Protein AF-A0A1V5IJN5-F1 (afdb_monomer_lite)

Sequence (123 aa):
MPDIRLENLIPNEQRTPEERRENARKAGIASGEARREKKRISQIYADFLTSKHKITIDDIDKELEGVALLTEVMKKVLSRGDSASVSLLKELREATEGSKLQLTGDEGGLVKFEIVDADTPRD

Radius of gyration: 24.67 Å; chains: 1; bounding box: 51×32×80 Å

Structure (mmCIF, N/CA/C/O backbone):
data_AF-A0A1V5IJN5-F1
#
_entry.id   AF-A0A1V5IJN5-F1
#
loop_
_atom_site.group_PDB
_atom_site.id
_atom_site.type_symbol
_atom_site.label_atom_id
_atom_site.label_alt_id
_atom_site.label_comp_id
_atom_site.label_asym_id
_atom_site.label_entity_id
_atom_site.label_seq_id
_atom_site.pdbx_PDB_ins_code
_atom_site.Cartn_x
_atom_site.Cartn_y
_atom_site.Cartn_z
_atom_site.occupancy
_atom_site.B_iso_or_equiv
_atom_site.auth_seq_id
_atom_site.auth_comp_id
_atom_site.auth_asym_id
_atom_site.auth_atom_id
_atom_site.pdbx_PDB_model_num
ATOM 1 N N . MET A 1 1 ? -29.527 7.845 -1.406 1.00 48.50 1 MET A N 1
ATOM 2 C CA . MET A 1 1 ? -29.738 6.502 -0.831 1.00 48.50 1 MET A CA 1
ATOM 3 C C . MET A 1 1 ? -29.370 6.584 0.640 1.00 48.50 1 MET A C 1
ATOM 5 O O . MET A 1 1 ? -28.271 7.061 0.904 1.00 48.50 1 MET A O 1
ATOM 9 N N . PRO A 1 2 ? -30.263 6.243 1.580 1.00 50.69 2 PRO A N 1
ATOM 10 C CA . PRO A 1 2 ? -29.889 6.140 2.988 1.00 50.69 2 PRO A CA 1
ATOM 11 C C . PRO A 1 2 ? -28.813 5.057 3.158 1.00 50.69 2 PRO A C 1
ATOM 13 O O . PRO A 1 2 ? -28.814 4.054 2.442 1.00 50.69 2 PRO A O 1
ATOM 16 N N . ASP A 1 3 ? -27.849 5.298 4.044 1.00 54.09 3 ASP A N 1
ATOM 17 C CA . ASP A 1 3 ? -26.778 4.346 4.334 1.00 54.09 3 ASP A CA 1
ATOM 18 C C . ASP A 1 3 ? -27.356 3.165 5.125 1.00 54.09 3 ASP A C 1
ATOM 20 O O . ASP A 1 3 ? -27.555 3.242 6.337 1.00 54.09 3 ASP A O 1
ATOM 24 N N . ILE A 1 4 ? -27.618 2.066 4.417 1.00 55.25 4 ILE A N 1
ATOM 25 C CA . ILE A 1 4 ? -28.185 0.804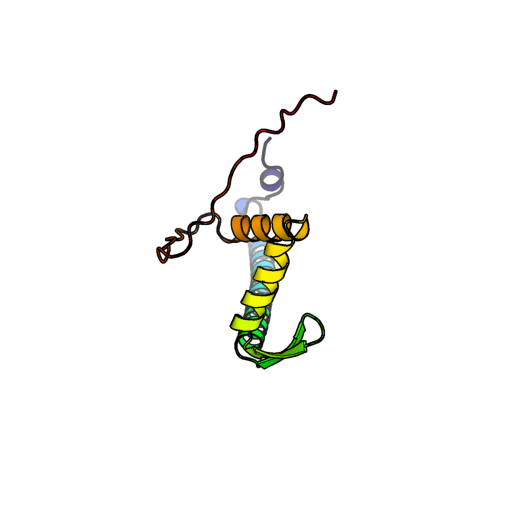 4.926 1.00 55.25 4 ILE A CA 1
ATOM 26 C C . ILE A 1 4 ? -27.375 0.256 6.127 1.00 55.25 4 ILE A C 1
ATOM 28 O O . ILE A 1 4 ? -27.859 -0.556 6.917 1.00 55.25 4 ILE A O 1
ATOM 32 N N . ARG A 1 5 ? -26.126 0.709 6.317 1.00 62.22 5 ARG A N 1
ATOM 33 C CA . ARG A 1 5 ? -25.283 0.323 7.457 1.00 62.22 5 ARG A CA 1
ATOM 34 C C . ARG A 1 5 ? -25.798 0.885 8.781 1.00 62.22 5 ARG A C 1
ATOM 36 O O . ARG A 1 5 ? -25.707 0.184 9.784 1.00 62.22 5 ARG A O 1
ATOM 43 N N . LEU A 1 6 ? -26.342 2.107 8.791 1.00 62.12 6 LEU A N 1
ATOM 44 C CA . LEU A 1 6 ? -26.808 2.784 10.010 1.00 62.12 6 LEU A CA 1
ATOM 45 C C . LEU A 1 6 ? -28.079 2.148 10.585 1.00 62.12 6 LEU A C 1
ATOM 47 O O . LEU A 1 6 ? -28.207 2.054 11.802 1.00 62.12 6 LEU A O 1
ATOM 51 N N . GLU A 1 7 ? -28.973 1.653 9.727 1.00 64.25 7 GLU A N 1
ATOM 52 C CA . GLU A 1 7 ? -30.239 1.016 10.131 1.00 64.25 7 GLU A CA 1
ATOM 53 C C . GLU A 1 7 ? -30.031 -0.283 10.933 1.00 64.25 7 GLU A C 1
ATOM 55 O O . GLU A 1 7 ? -30.897 -0.676 11.710 1.00 64.25 7 GLU A O 1
ATOM 60 N N . ASN A 1 8 ? -28.861 -0.920 10.809 1.00 70.75 8 ASN A N 1
ATOM 61 C CA . ASN A 1 8 ? -28.525 -2.173 11.492 1.00 70.75 8 ASN A CA 1
ATOM 62 C C . ASN A 1 8 ? -27.760 -1.982 12.822 1.00 70.75 8 ASN A C 1
ATOM 64 O O . ASN A 1 8 ? -27.423 -2.961 13.494 1.00 70.75 8 ASN A O 1
ATOM 68 N N . LEU A 1 9 ? -27.452 -0.743 13.223 1.00 77.81 9 LEU A N 1
ATOM 69 C CA . LEU A 1 9 ? -26.739 -0.460 14.471 1.00 77.81 9 LEU A CA 1
ATOM 70 C C . LEU A 1 9 ? -27.708 -0.348 15.653 1.00 77.81 9 LEU A C 1
ATOM 72 O O . LEU A 1 9 ? -28.367 0.667 15.848 1.00 77.81 9 LEU A O 1
ATOM 76 N N . ILE A 1 10 ? -27.722 -1.368 16.514 1.00 79.94 10 ILE A N 1
ATOM 77 C CA . ILE A 1 10 ? -28.447 -1.302 17.792 1.00 79.94 10 ILE A CA 1
ATOM 78 C C . ILE A 1 10 ? -27.741 -0.279 18.717 1.00 79.94 10 ILE A C 1
ATOM 80 O O . ILE A 1 10 ? -26.518 -0.378 18.896 1.00 79.94 10 ILE A O 1
ATOM 84 N N . PRO A 1 11 ? -28.446 0.693 19.322 1.00 83.38 11 PRO A N 1
ATOM 85 C CA . PRO A 1 11 ? -27.874 1.640 20.284 1.00 83.38 11 PRO A CA 1
ATOM 86 C C . PRO A 1 11 ? -27.403 0.980 21.589 1.00 83.38 11 PRO A C 1
ATOM 88 O O . PRO A 1 11 ? -27.943 -0.030 22.031 1.00 83.38 11 PRO A O 1
ATOM 91 N N . ASN A 1 12 ? -26.405 1.569 22.257 1.00 83.12 12 ASN A N 1
ATOM 92 C CA . ASN A 1 12 ? -25.880 1.040 23.527 1.00 83.12 12 ASN A CA 1
ATOM 93 C C . ASN A 1 12 ? -26.880 1.094 24.688 1.00 83.12 12 ASN A C 1
ATOM 95 O O . ASN A 1 12 ? -26.765 0.290 25.608 1.00 83.12 12 ASN A O 1
ATOM 99 N N . GLU A 1 13 ? -27.836 2.017 24.645 1.00 85.56 13 GLU A N 1
ATOM 100 C CA . GLU A 1 13 ? -28.911 2.158 25.638 1.00 85.56 13 GLU A CA 1
ATOM 101 C C . GLU A 1 13 ? -29.862 0.957 25.638 1.00 85.56 13 GLU A C 1
ATOM 103 O O . GLU A 1 13 ? -30.465 0.645 26.657 1.00 85.56 13 GLU A O 1
ATOM 108 N N . GLN A 1 14 ? -29.940 0.246 24.511 1.00 86.88 14 GLN A N 1
ATOM 109 C CA . GLN A 1 14 ? -30.748 -0.961 24.349 1.00 86.88 14 GLN A CA 1
ATOM 110 C C . GLN A 1 14 ? -29.982 -2.240 24.735 1.00 86.88 14 GLN A C 1
ATOM 112 O O . GLN A 1 14 ? -30.496 -3.336 24.539 1.00 86.88 14 GLN A O 1
ATOM 117 N N . ARG A 1 15 ? -28.752 -2.122 25.265 1.00 86.31 15 ARG A N 1
ATOM 118 C CA . ARG A 1 15 ? -27.900 -3.255 25.659 1.00 86.31 15 ARG A CA 1
ATOM 119 C C . ARG A 1 15 ? -27.676 -3.307 27.163 1.00 86.31 15 ARG A C 1
ATOM 121 O O . ARG A 1 15 ? -27.374 -2.300 27.812 1.00 86.31 15 ARG A O 1
ATOM 128 N N . THR A 1 16 ? -27.679 -4.514 27.707 1.00 92.81 16 THR A N 1
ATOM 129 C CA . THR A 1 16 ? -27.270 -4.769 29.087 1.00 92.81 16 THR A CA 1
ATOM 130 C C . THR A 1 16 ? -25.782 -4.438 29.298 1.00 92.81 16 THR A C 1
ATOM 13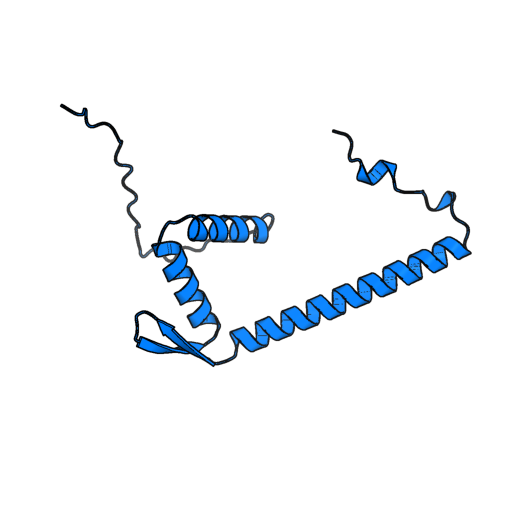2 O O . THR A 1 16 ? -24.982 -4.403 28.351 1.00 92.81 16 THR A O 1
ATOM 135 N N . PRO A 1 17 ? -25.346 -4.174 30.544 1.00 91.44 17 PRO A N 1
ATOM 136 C CA . PRO A 1 17 ? -23.927 -4.002 30.850 1.00 91.44 17 PRO A CA 1
ATOM 137 C C . PRO A 1 17 ? -23.053 -5.190 30.416 1.00 91.44 17 PRO A C 1
ATOM 139 O O . PRO A 1 17 ? -21.912 -4.984 30.005 1.00 91.44 17 PRO A O 1
ATOM 142 N N . GLU A 1 18 ? -23.575 -6.416 30.480 1.00 92.56 18 GLU A N 1
ATOM 143 C CA . GLU A 1 18 ? -22.850 -7.632 30.092 1.00 92.56 18 GLU A CA 1
ATOM 144 C C . GLU A 1 18 ? -22.659 -7.730 28.578 1.00 92.56 18 GLU A C 1
ATOM 146 O O . GLU A 1 18 ? -21.530 -7.906 28.121 1.00 92.56 18 GLU A O 1
ATOM 151 N N . GLU A 1 19 ? -23.709 -7.487 27.791 1.00 91.56 19 GLU A N 1
ATOM 152 C CA . GLU A 1 19 ? -23.621 -7.449 26.323 1.00 91.56 19 GLU A CA 1
ATOM 153 C C . GLU A 1 19 ? -22.639 -6.376 25.842 1.00 91.56 19 GLU A C 1
ATOM 155 O O . GLU A 1 19 ? -21.867 -6.590 24.904 1.00 91.56 19 GLU A O 1
ATOM 160 N N . ARG A 1 20 ? -22.608 -5.215 26.512 1.00 90.62 20 ARG A N 1
ATOM 161 C CA . ARG A 1 20 ? -21.625 -4.163 26.215 1.00 90.62 20 ARG A CA 1
ATOM 162 C C . ARG A 1 20 ? -20.194 -4.622 26.494 1.00 90.62 20 ARG A C 1
ATOM 164 O O . ARG A 1 20 ? -19.313 -4.359 25.675 1.00 90.62 20 ARG A O 1
ATOM 171 N N . ARG A 1 21 ? -19.954 -5.325 27.607 1.00 91.88 21 ARG A N 1
ATOM 172 C CA . ARG A 1 21 ? -18.633 -5.897 27.930 1.00 91.88 21 ARG A CA 1
ATOM 173 C C . ARG A 1 21 ? -18.217 -6.951 26.909 1.00 91.88 21 ARG A C 1
ATOM 175 O O . ARG A 1 21 ? -17.068 -6.949 26.469 1.00 91.88 21 ARG A O 1
ATOM 182 N N . GLU A 1 22 ? -19.133 -7.824 26.504 1.00 93.75 22 GLU A N 1
ATOM 183 C CA . GLU A 1 22 ? -18.837 -8.858 25.516 1.00 93.75 22 GLU A CA 1
ATOM 184 C C . GLU A 1 22 ? -18.517 -8.256 24.140 1.00 93.75 22 GLU A C 1
ATOM 186 O O . GLU A 1 22 ? -17.526 -8.645 23.517 1.00 93.75 22 GLU A O 1
ATOM 191 N N . ASN A 1 23 ? -19.288 -7.261 23.696 1.00 91.75 23 ASN A N 1
ATOM 192 C CA . ASN A 1 23 ? -19.034 -6.552 22.442 1.00 91.75 23 ASN A CA 1
ATOM 193 C C . ASN A 1 23 ? -17.701 -5.803 22.472 1.00 91.75 23 ASN A C 1
ATOM 195 O O . ASN A 1 23 ? -16.932 -5.896 21.516 1.00 91.75 23 ASN A O 1
ATOM 199 N N . ALA A 1 24 ? -17.380 -5.124 23.578 1.00 92.00 24 ALA A N 1
ATOM 200 C CA . ALA A 1 24 ? -16.085 -4.470 23.751 1.00 92.00 24 ALA A CA 1
ATOM 201 C C . ALA A 1 24 ? -14.926 -5.479 23.680 1.00 92.00 24 ALA A C 1
ATOM 203 O O . ALA A 1 24 ? -13.915 -5.214 23.030 1.00 92.00 24 ALA A O 1
ATOM 204 N N . ARG A 1 25 ? -15.088 -6.667 24.279 1.00 95.62 25 ARG A N 1
ATOM 205 C CA . ARG A 1 25 ? -14.103 -7.753 24.192 1.00 95.62 25 ARG A CA 1
ATOM 206 C C . ARG A 1 25 ? -13.922 -8.238 22.752 1.00 95.62 25 ARG A C 1
ATOM 208 O O . ARG A 1 25 ? -12.786 -8.317 22.290 1.00 95.62 25 ARG A O 1
ATOM 215 N N . LYS A 1 26 ? -15.013 -8.526 22.032 1.00 94.88 26 LYS A N 1
ATOM 216 C CA . LYS A 1 26 ? -14.975 -8.950 20.618 1.00 94.88 26 LYS A CA 1
ATOM 217 C C . LYS A 1 26 ? -14.303 -7.893 19.738 1.00 94.88 26 LYS A C 1
ATOM 219 O O . LYS A 1 26 ? -13.393 -8.217 18.981 1.00 94.88 26 LYS A O 1
ATOM 224 N N . ALA A 1 27 ? -14.688 -6.627 19.901 1.00 93.56 27 ALA A N 1
ATOM 225 C CA . ALA A 1 27 ? -14.094 -5.505 19.181 1.00 93.56 27 ALA A CA 1
ATOM 226 C C . ALA A 1 27 ? -12.597 -5.347 19.490 1.00 93.56 27 ALA A C 1
ATOM 228 O O . ALA A 1 27 ? -11.804 -5.109 18.580 1.00 93.56 27 ALA A O 1
ATOM 229 N N . GLY A 1 28 ? -12.195 -5.516 20.753 1.00 96.44 28 GLY A N 1
ATOM 230 C CA . GLY A 1 28 ? -10.796 -5.474 21.175 1.00 96.44 28 GLY A CA 1
ATOM 231 C C . GLY A 1 28 ? -9.955 -6.594 20.560 1.00 96.44 28 GLY A C 1
ATOM 232 O O . GLY A 1 28 ? -8.855 -6.330 20.076 1.00 96.44 28 GLY A O 1
ATOM 233 N N . ILE A 1 29 ? -10.484 -7.821 20.517 1.00 96.81 29 ILE A N 1
ATOM 234 C CA . ILE A 1 29 ? -9.825 -8.971 19.879 1.00 96.81 29 ILE A CA 1
ATOM 235 C C . ILE A 1 29 ? -9.649 -8.716 18.381 1.00 96.81 29 ILE A C 1
ATOM 237 O O . ILE A 1 29 ? -8.515 -8.738 17.904 1.00 96.81 29 ILE A O 1
ATOM 241 N N . ALA A 1 30 ? -10.731 -8.377 17.675 1.00 96.06 30 ALA A N 1
ATOM 242 C CA . ALA A 1 30 ? -10.697 -8.104 16.238 1.00 96.06 30 ALA A CA 1
ATOM 243 C C . ALA A 1 30 ? -9.748 -6.941 15.899 1.00 96.06 30 ALA A C 1
ATOM 245 O O . ALA A 1 30 ? -8.937 -7.024 14.978 1.00 96.06 30 ALA A O 1
ATOM 246 N N . SER A 1 31 ? -9.772 -5.869 16.698 1.00 94.88 31 SER A N 1
ATOM 247 C CA . SER A 1 31 ? -8.844 -4.743 16.540 1.00 94.88 31 SER A CA 1
ATOM 248 C C . SER A 1 31 ? -7.391 -5.158 16.789 1.00 94.88 31 SER A C 1
ATOM 250 O O . SER A 1 31 ? -6.485 -4.696 16.096 1.00 94.88 31 SER A O 1
ATOM 252 N N . GLY A 1 32 ? -7.144 -6.019 17.779 1.00 97.75 32 GLY A N 1
ATOM 253 C CA . GLY A 1 32 ? -5.820 -6.559 18.074 1.00 97.75 32 GLY A CA 1
ATOM 254 C C . GLY A 1 32 ? -5.286 -7.443 16.947 1.00 97.75 32 GLY A C 1
ATOM 255 O O . GLY A 1 32 ? -4.115 -7.327 16.588 1.00 97.75 32 GLY A O 1
ATOM 256 N N . GLU A 1 33 ? -6.137 -8.284 16.362 1.00 97.12 33 GLU A N 1
ATOM 257 C CA . GLU A 1 33 ? -5.821 -9.096 15.182 1.00 97.12 33 GLU A CA 1
ATOM 258 C C . GLU A 1 33 ? -5.476 -8.220 13.980 1.00 97.12 33 GLU A C 1
ATOM 260 O O . GLU A 1 33 ? -4.387 -8.364 13.426 1.00 97.12 33 GLU A O 1
ATOM 265 N N . ALA A 1 34 ? -6.319 -7.235 13.659 1.00 95.88 34 ALA A N 1
ATOM 266 C CA . ALA A 1 34 ? -6.069 -6.293 12.569 1.00 95.88 34 ALA A CA 1
ATOM 267 C C . ALA A 1 34 ? -4.752 -5.516 12.755 1.00 95.88 34 ALA A C 1
ATOM 269 O O . ALA A 1 34 ? -3.988 -5.331 11.807 1.00 95.88 34 ALA A O 1
ATOM 270 N N . ARG A 1 35 ? -4.433 -5.091 13.988 1.00 95.69 35 ARG A N 1
ATOM 271 C CA . ARG A 1 35 ? -3.156 -4.422 14.300 1.00 95.69 35 ARG A CA 1
ATOM 272 C C . ARG A 1 35 ? -1.954 -5.345 14.110 1.00 95.69 35 ARG A C 1
ATOM 274 O O . ARG A 1 35 ? -0.938 -4.901 13.575 1.00 95.69 35 ARG A O 1
ATOM 281 N N . ARG A 1 36 ? -2.045 -6.604 14.553 1.00 96.81 36 ARG A N 1
ATOM 282 C CA . ARG A 1 36 ? -0.973 -7.596 14.365 1.00 96.81 36 ARG A CA 1
ATOM 283 C C . ARG A 1 36 ? -0.748 -7.889 12.890 1.00 96.81 36 ARG A C 1
ATOM 285 O O . ARG A 1 36 ? 0.403 -7.943 12.467 1.00 96.81 36 ARG A O 1
ATOM 292 N N . GLU A 1 37 ? -1.822 -8.017 12.123 1.00 95.50 37 GLU A N 1
ATOM 293 C CA . GLU A 1 37 ? -1.726 -8.274 10.692 1.00 95.50 37 GLU A CA 1
ATOM 294 C C . GLU A 1 37 ? -1.118 -7.090 9.945 1.00 95.50 37 GLU A C 1
ATOM 296 O O . GLU A 1 37 ? -0.146 -7.259 9.212 1.00 95.50 37 GLU A O 1
ATOM 301 N N . LYS A 1 38 ? -1.567 -5.864 10.239 1.00 94.12 38 LYS A N 1
ATOM 302 C CA . LYS A 1 38 ? -0.946 -4.656 9.685 1.00 94.12 38 LYS A CA 1
ATOM 303 C C . LYS A 1 38 ? 0.550 -4.596 9.996 1.00 94.12 38 LYS A C 1
ATOM 305 O O . LYS A 1 38 ? 1.339 -4.305 9.105 1.00 94.12 38 LYS A O 1
ATOM 310 N N . LYS A 1 39 ? 0.955 -4.912 11.232 1.00 95.94 39 LYS A N 1
ATOM 311 C CA . LYS A 1 39 ? 2.375 -4.958 11.617 1.00 95.94 39 LYS A CA 1
ATOM 312 C C . LYS A 1 39 ? 3.151 -6.010 10.818 1.00 95.94 39 LYS A C 1
ATOM 314 O O . LYS A 1 39 ? 4.251 -5.715 10.364 1.00 95.94 39 LYS A O 1
ATOM 319 N N . ARG A 1 40 ? 2.592 -7.213 10.646 1.00 96.00 40 ARG A N 1
ATOM 320 C CA . ARG A 1 40 ? 3.205 -8.294 9.859 1.00 96.00 40 ARG A CA 1
ATOM 321 C C . ARG A 1 40 ? 3.423 -7.854 8.413 1.00 96.00 40 ARG A C 1
ATOM 323 O O . ARG A 1 40 ? 4.534 -7.967 7.913 1.00 96.00 40 ARG A O 1
ATOM 330 N N . ILE A 1 41 ? 2.391 -7.299 7.783 1.00 94.31 41 ILE A N 1
ATOM 331 C CA . ILE A 1 41 ? 2.449 -6.797 6.407 1.00 94.31 41 ILE A CA 1
ATOM 332 C C . ILE A 1 41 ? 3.486 -5.673 6.284 1.00 94.31 41 ILE A C 1
ATOM 334 O O . ILE A 1 41 ? 4.320 -5.706 5.385 1.00 94.31 41 ILE A O 1
ATOM 338 N N . SER A 1 42 ? 3.493 -4.707 7.209 1.00 93.56 42 SER A N 1
ATOM 339 C CA . SER A 1 42 ? 4.500 -3.640 7.222 1.00 93.56 42 SER A CA 1
ATOM 340 C C . SER A 1 42 ? 5.927 -4.177 7.342 1.00 93.56 42 SER A C 1
ATOM 342 O O . SER A 1 42 ? 6.813 -3.654 6.675 1.00 93.56 42 SER A O 1
ATOM 344 N N . GLN A 1 43 ? 6.149 -5.220 8.147 1.00 95.56 43 GLN A N 1
ATOM 345 C CA . GLN A 1 43 ? 7.464 -5.850 8.261 1.00 95.56 43 GLN A CA 1
ATOM 346 C C . GLN A 1 43 ? 7.870 -6.535 6.954 1.00 95.56 43 GLN A C 1
ATOM 348 O O . GLN A 1 43 ? 8.974 -6.309 6.484 1.00 95.56 43 GLN A O 1
ATOM 353 N N . ILE A 1 44 ? 6.965 -7.292 6.327 1.00 94.88 44 ILE A N 1
ATOM 354 C CA . ILE A 1 44 ? 7.226 -7.945 5.035 1.00 94.88 44 ILE A CA 1
ATOM 355 C C . ILE A 1 44 ? 7.603 -6.910 3.970 1.00 94.88 44 ILE A C 1
ATOM 357 O O . ILE A 1 44 ? 8.561 -7.117 3.232 1.00 94.88 44 ILE A O 1
ATOM 361 N N . TYR A 1 45 ? 6.891 -5.781 3.903 1.00 92.19 45 TYR A N 1
ATOM 362 C CA . TYR A 1 45 ? 7.243 -4.705 2.976 1.00 92.19 45 TYR A CA 1
ATOM 363 C C . TYR A 1 45 ? 8.598 -4.077 3.300 1.00 92.19 45 TYR A C 1
ATOM 365 O O . TYR A 1 45 ? 9.371 -3.816 2.384 1.00 92.19 45 TYR A O 1
ATOM 373 N N . ALA A 1 46 ? 8.911 -3.847 4.576 1.00 92.81 46 ALA A N 1
ATOM 374 C CA . ALA A 1 46 ? 10.216 -3.324 4.972 1.00 92.81 46 ALA A CA 1
ATOM 375 C C . ALA A 1 46 ? 11.351 -4.290 4.589 1.00 92.81 46 ALA A C 1
ATOM 377 O O . ALA A 1 46 ? 12.348 -3.871 3.999 1.00 92.81 46 ALA A O 1
ATOM 378 N N . ASP A 1 47 ? 11.173 -5.583 4.854 1.00 93.19 47 ASP A N 1
ATOM 379 C CA . ASP A 1 47 ? 12.135 -6.629 4.506 1.00 93.19 47 ASP A CA 1
ATOM 380 C C . ASP A 1 47 ? 12.300 -6.721 2.984 1.00 93.19 47 ASP A C 1
ATOM 382 O O . ASP A 1 47 ? 13.419 -6.767 2.476 1.00 93.19 47 ASP A O 1
ATOM 386 N N . PHE A 1 48 ? 11.199 -6.663 2.231 1.00 92.38 48 PHE A N 1
ATOM 387 C CA . PHE A 1 48 ? 11.229 -6.628 0.772 1.00 92.38 48 PHE A CA 1
ATOM 388 C C . PHE A 1 48 ? 11.991 -5.407 0.246 1.00 92.38 48 PHE A C 1
ATOM 390 O O . PHE A 1 48 ? 12.855 -5.553 -0.614 1.00 92.38 48 PHE A O 1
ATOM 397 N N . LEU A 1 49 ? 11.710 -4.207 0.760 1.00 91.19 49 LEU A N 1
ATOM 398 C CA . LEU A 1 49 ? 12.335 -2.973 0.279 1.00 91.19 49 LEU A CA 1
ATOM 399 C C . LEU A 1 49 ? 13.835 -2.897 0.590 1.00 91.19 49 LEU A C 1
ATOM 401 O O . LEU A 1 49 ? 14.574 -2.281 -0.174 1.00 91.19 49 LEU A O 1
ATOM 405 N N . THR A 1 50 ? 14.276 -3.523 1.681 1.00 91.56 50 THR A N 1
ATOM 406 C CA . THR A 1 50 ? 15.682 -3.529 2.121 1.00 91.56 50 THR A CA 1
ATOM 407 C C . THR A 1 50 ? 16.497 -4.688 1.549 1.00 91.56 50 THR A C 1
ATOM 409 O O . THR A 1 50 ? 17.724 -4.610 1.499 1.00 91.56 50 THR A O 1
ATOM 412 N N . SER A 1 51 ? 15.842 -5.759 1.100 1.00 92.31 51 SER A N 1
ATOM 413 C CA . SER A 1 51 ? 16.515 -6.918 0.514 1.00 92.31 51 SER A CA 1
ATOM 414 C C . SER A 1 51 ? 16.957 -6.664 -0.928 1.00 92.31 51 SER A C 1
ATOM 416 O O . SER A 1 51 ? 16.361 -5.872 -1.664 1.00 92.31 51 SER A O 1
ATOM 418 N N . LYS A 1 52 ? 17.998 -7.392 -1.348 1.00 93.06 52 LYS A N 1
ATOM 419 C CA . LYS A 1 52 ? 18.386 -7.506 -2.756 1.00 93.06 52 LYS A CA 1
ATOM 420 C C . LYS A 1 52 ? 17.615 -8.636 -3.420 1.00 93.06 52 LYS A C 1
ATOM 422 O O . LYS A 1 52 ? 17.500 -9.726 -2.863 1.00 93.06 52 LYS A O 1
ATOM 427 N N . HIS A 1 53 ? 17.139 -8.381 -4.630 1.00 91.50 53 HIS A N 1
ATOM 428 C CA . HIS A 1 53 ? 16.331 -9.309 -5.410 1.00 91.50 53 HIS A CA 1
ATOM 429 C C . HIS A 1 53 ? 17.017 -9.597 -6.734 1.00 91.50 53 HIS A 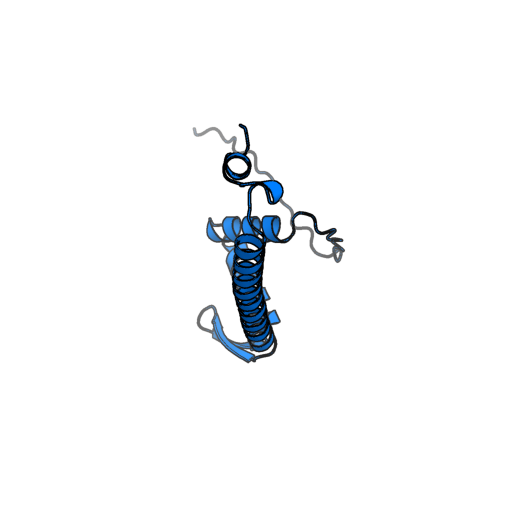C 1
ATOM 431 O O . HIS A 1 53 ? 17.376 -8.675 -7.466 1.00 91.50 53 HIS A O 1
ATOM 437 N N . LYS A 1 54 ? 17.173 -10.884 -7.044 1.00 92.06 54 LYS A N 1
ATOM 438 C CA . LYS A 1 54 ? 17.621 -11.345 -8.357 1.00 92.06 54 LYS A CA 1
ATOM 439 C C . LYS A 1 54 ? 16.402 -11.536 -9.242 1.00 92.06 54 LYS A C 1
ATOM 441 O O . LYS A 1 54 ? 15.514 -12.314 -8.904 1.00 92.06 54 LYS A O 1
ATOM 446 N N . ILE A 1 55 ? 16.360 -10.804 -10.342 1.00 88.00 55 ILE A N 1
ATOM 447 C CA . ILE A 1 55 ? 15.247 -10.794 -11.284 1.00 88.00 55 ILE A CA 1
ATOM 448 C C . ILE A 1 55 ? 15.773 -10.752 -12.713 1.00 88.00 55 ILE A C 1
ATOM 450 O O . ILE A 1 55 ? 16.778 -10.105 -12.994 1.00 88.00 55 ILE A O 1
ATOM 454 N N . THR A 1 56 ? 15.055 -11.396 -13.623 1.00 86.69 56 THR A N 1
ATOM 455 C CA . THR A 1 56 ? 15.356 -11.355 -15.053 1.00 86.69 56 THR A CA 1
ATOM 456 C C . THR A 1 56 ? 14.415 -10.355 -15.716 1.00 86.69 56 THR A C 1
ATOM 458 O O . THR A 1 56 ? 13.193 -10.517 -15.673 1.00 86.69 56 THR A O 1
ATOM 461 N N . ILE A 1 57 ? 14.964 -9.295 -16.310 1.00 80.44 57 ILE A N 1
ATOM 462 C CA . ILE A 1 57 ? 14.209 -8.326 -17.115 1.00 80.44 57 ILE A CA 1
ATOM 463 C C . ILE A 1 57 ? 14.814 -8.322 -18.509 1.00 80.44 57 ILE A C 1
ATOM 465 O O . ILE A 1 57 ? 15.995 -8.028 -18.659 1.00 80.44 57 ILE A O 1
ATOM 469 N N . ASP A 1 58 ? 13.979 -8.620 -19.506 1.00 82.12 58 ASP A N 1
ATOM 470 C CA . ASP A 1 58 ? 14.357 -8.650 -20.924 1.00 82.12 58 ASP A CA 1
ATOM 471 C C . ASP A 1 58 ? 15.537 -9.605 -21.173 1.00 82.12 58 ASP A C 1
ATOM 473 O O . ASP A 1 58 ? 16.531 -9.246 -21.795 1.00 82.12 58 ASP A O 1
ATOM 477 N N . ASP A 1 59 ? 15.431 -10.811 -20.598 1.00 87.56 59 ASP A N 1
ATOM 478 C CA . ASP A 1 59 ? 16.435 -11.887 -20.642 1.00 87.56 59 ASP A CA 1
ATOM 479 C C . ASP A 1 59 ? 17.803 -11.528 -20.034 1.00 87.56 59 ASP A C 1
ATOM 481 O O . ASP A 1 59 ? 18.786 -12.249 -20.204 1.00 87.56 59 ASP A O 1
ATOM 485 N N . ILE A 1 60 ? 17.865 -10.430 -19.273 1.00 83.81 60 ILE A N 1
ATOM 486 C CA . ILE A 1 60 ? 19.052 -9.999 -18.538 1.00 83.81 60 ILE A CA 1
ATOM 487 C C . ILE A 1 60 ? 18.799 -10.162 -17.042 1.00 83.81 60 ILE A C 1
ATOM 489 O O . ILE A 1 60 ? 17.903 -9.530 -16.469 1.00 83.81 60 ILE A O 1
ATOM 493 N N . ASP A 1 61 ? 19.635 -10.970 -16.397 1.00 90.94 61 ASP A N 1
ATOM 494 C CA . ASP A 1 61 ? 19.647 -11.109 -14.946 1.00 90.94 61 ASP A CA 1
ATOM 495 C C . ASP A 1 61 ? 20.214 -9.846 -14.294 1.00 90.94 61 ASP A C 1
ATOM 497 O O . ASP A 1 61 ? 21.326 -9.399 -14.587 1.00 90.94 61 ASP A O 1
ATOM 501 N N . LYS A 1 62 ? 19.438 -9.267 -13.380 1.00 88.62 62 LYS A N 1
ATOM 502 C CA . LYS A 1 62 ? 19.802 -8.095 -12.586 1.00 88.62 62 LYS A CA 1
ATOM 503 C C . LYS A 1 62 ? 19.622 -8.404 -11.108 1.00 88.62 62 LYS A C 1
ATOM 505 O O . LYS A 1 62 ? 18.689 -9.097 -10.706 1.00 88.62 62 LYS A O 1
ATOM 510 N N . GLU A 1 63 ? 20.499 -7.839 -10.290 1.00 92.12 63 GLU A N 1
ATOM 511 C CA . GLU A 1 63 ? 20.347 -7.825 -8.838 1.00 92.12 63 GLU A CA 1
ATOM 512 C C . GLU A 1 63 ? 20.062 -6.388 -8.399 1.00 92.12 63 GLU A C 1
ATOM 514 O O . GLU A 1 63 ? 20.902 -5.506 -8.575 1.00 92.12 63 GLU A O 1
ATOM 519 N N . LEU A 1 64 ? 18.856 -6.142 -7.884 1.00 90.06 64 LEU A N 1
ATOM 520 C CA . LEU A 1 64 ? 18.377 -4.808 -7.518 1.00 90.06 64 LEU A CA 1
ATOM 521 C C . LEU A 1 64 ? 17.931 -4.768 -6.058 1.00 90.06 64 LEU A C 1
ATOM 523 O O . LEU A 1 64 ? 17.352 -5.724 -5.544 1.00 90.06 64 LEU A O 1
ATOM 527 N N . GLU A 1 65 ? 18.149 -3.634 -5.399 1.00 90.56 65 GLU A N 1
ATOM 528 C CA . GLU A 1 65 ? 17.504 -3.337 -4.116 1.00 90.56 65 GLU A CA 1
ATOM 529 C C . GLU A 1 65 ? 15.995 -3.141 -4.315 1.00 90.56 65 GLU A C 1
ATOM 531 O O . GLU A 1 65 ? 15.553 -2.714 -5.386 1.00 90.56 65 GLU A O 1
ATOM 536 N N . GLY A 1 66 ? 15.187 -3.435 -3.293 1.00 89.25 66 GLY A N 1
ATOM 537 C CA . GLY A 1 66 ? 13.726 -3.474 -3.423 1.00 89.25 66 GLY A CA 1
ATOM 538 C C . GLY A 1 66 ? 13.087 -2.186 -3.964 1.00 89.25 66 GLY A C 1
ATOM 539 O O . GLY A 1 66 ? 12.166 -2.256 -4.777 1.00 89.25 66 GLY A O 1
ATOM 540 N N . VAL A 1 67 ? 13.605 -1.006 -3.600 1.00 89.00 67 VAL A N 1
ATOM 541 C CA . VAL A 1 67 ? 13.124 0.285 -4.143 1.00 89.00 67 VAL A CA 1
ATOM 542 C C . VAL A 1 67 ? 13.436 0.427 -5.639 1.00 89.00 67 VAL A C 1
ATOM 544 O O . VAL A 1 67 ? 12.586 0.869 -6.419 1.00 89.00 67 VAL A O 1
ATOM 547 N N . ALA A 1 68 ? 14.639 0.029 -6.060 1.00 89.00 68 ALA A N 1
ATOM 548 C CA . ALA A 1 68 ? 15.043 0.065 -7.463 1.00 89.00 68 ALA A CA 1
ATOM 549 C C . ALA A 1 68 ? 14.237 -0.943 -8.296 1.00 89.00 68 ALA A C 1
ATOM 551 O O . ALA A 1 68 ? 13.777 -0.608 -9.386 1.00 89.00 68 ALA A O 1
ATOM 552 N N . LEU A 1 69 ? 13.991 -2.136 -7.746 1.00 90.81 69 LEU A N 1
ATOM 553 C CA . LEU A 1 69 ? 13.120 -3.143 -8.347 1.00 90.81 69 LEU A CA 1
ATOM 554 C C . LEU A 1 69 ? 11.701 -2.601 -8.567 1.00 90.81 69 LEU A C 1
ATOM 556 O O . LEU A 1 69 ? 11.183 -2.687 -9.678 1.00 90.81 69 LEU A O 1
ATOM 560 N N . LEU A 1 70 ? 11.083 -2.019 -7.534 1.00 90.25 70 LEU A N 1
ATOM 561 C CA . LEU A 1 70 ? 9.733 -1.458 -7.638 1.00 90.25 70 LEU A CA 1
ATOM 562 C C . LEU A 1 70 ? 9.666 -0.367 -8.713 1.00 90.25 70 LEU A C 1
ATOM 564 O O . LEU A 1 70 ? 8.751 -0.360 -9.534 1.00 90.25 70 LEU A O 1
ATOM 568 N N . THR A 1 71 ? 10.670 0.510 -8.745 1.00 89.69 71 THR A N 1
ATOM 569 C CA . THR A 1 71 ? 10.777 1.577 -9.747 1.00 89.69 71 THR A CA 1
ATOM 570 C C . THR A 1 71 ? 10.842 1.012 -11.166 1.00 89.69 71 THR A C 1
ATOM 572 O O . THR A 1 71 ? 10.142 1.499 -12.053 1.00 89.69 71 THR A O 1
ATOM 575 N N . GLU A 1 72 ? 11.652 -0.021 -11.394 1.00 88.69 72 GLU A N 1
ATOM 576 C CA . GLU A 1 72 ? 11.812 -0.641 -12.712 1.00 88.69 72 GLU A CA 1
ATOM 577 C C . GLU A 1 72 ? 10.530 -1.350 -13.173 1.00 88.69 72 GLU A C 1
ATOM 579 O O . GLU A 1 72 ? 10.089 -1.175 -14.311 1.00 88.69 72 GLU A O 1
ATOM 584 N N . VAL A 1 73 ? 9.874 -2.087 -12.270 1.00 88.94 73 VAL A N 1
ATOM 585 C CA . VAL A 1 73 ? 8.589 -2.745 -12.551 1.00 88.94 73 VAL A CA 1
ATOM 586 C C . VAL A 1 73 ? 7.516 -1.710 -12.880 1.00 88.94 73 VAL A C 1
ATOM 588 O O . VAL A 1 73 ? 6.818 -1.858 -13.882 1.00 88.94 73 VAL A O 1
ATOM 591 N N . MET A 1 74 ? 7.408 -0.635 -12.094 1.00 90.25 74 MET A N 1
ATOM 592 C CA . MET A 1 74 ? 6.452 0.442 -12.360 1.00 90.25 74 MET A CA 1
ATOM 593 C C . MET A 1 74 ? 6.719 1.113 -13.708 1.00 90.25 74 MET A C 1
ATOM 595 O O . MET A 1 74 ? 5.781 1.296 -14.479 1.00 90.25 74 MET A O 1
ATOM 599 N N . LYS A 1 75 ? 7.980 1.424 -14.038 1.00 89.56 75 LYS A N 1
ATOM 600 C CA . LYS A 1 75 ? 8.351 1.970 -15.354 1.00 89.56 75 LYS A CA 1
ATOM 601 C C . LYS A 1 75 ? 7.923 1.044 -16.490 1.00 89.56 75 LYS A C 1
ATOM 603 O O . LYS A 1 75 ? 7.341 1.522 -17.458 1.00 89.56 75 LYS A O 1
ATOM 608 N N . LYS A 1 76 ? 8.159 -0.265 -16.358 1.00 89.31 76 LYS A N 1
ATOM 609 C CA . LYS A 1 76 ? 7.782 -1.268 -17.366 1.00 89.31 76 LYS A CA 1
ATOM 610 C C . LYS A 1 76 ? 6.267 -1.433 -17.506 1.00 89.31 76 LYS A C 1
ATOM 612 O O . LYS A 1 76 ? 5.775 -1.647 -18.608 1.00 89.31 76 LYS A O 1
ATOM 617 N N . VAL A 1 77 ? 5.514 -1.345 -16.411 1.00 91.00 77 VAL A N 1
ATOM 618 C CA . VAL A 1 77 ? 4.044 -1.370 -16.457 1.00 91.00 77 VAL A CA 1
ATOM 619 C C . VAL A 1 77 ? 3.512 -0.098 -17.115 1.00 91.00 77 VAL A C 1
ATOM 621 O O . VAL A 1 77 ? 2.683 -0.182 -18.016 1.00 91.00 77 VAL A O 1
ATOM 624 N N . LEU A 1 78 ? 4.012 1.073 -16.717 1.00 89.75 78 LEU A N 1
ATOM 625 C CA . LEU A 1 78 ? 3.580 2.359 -17.268 1.00 89.75 78 LEU A CA 1
ATOM 626 C C . LEU A 1 78 ? 3.947 2.514 -18.749 1.00 89.75 78 LEU A C 1
ATOM 628 O O . LEU A 1 78 ? 3.148 3.055 -19.507 1.00 89.75 78 LEU A O 1
ATOM 632 N N . SER A 1 79 ? 5.100 2.000 -19.187 1.00 89.88 79 SER A N 1
ATOM 633 C CA . SER A 1 79 ? 5.519 2.077 -20.593 1.00 89.88 79 SER A CA 1
ATOM 634 C C . SER A 1 79 ? 4.652 1.244 -21.539 1.00 89.88 79 SER A C 1
ATOM 636 O O . SER A 1 79 ? 4.594 1.549 -22.727 1.00 89.88 79 SER A O 1
ATOM 638 N N . ARG A 1 80 ? 3.953 0.217 -21.032 1.00 90.62 80 ARG A N 1
ATOM 639 C CA . ARG A 1 80 ? 3.026 -0.600 -21.833 1.00 90.62 80 ARG A CA 1
ATOM 640 C C . ARG A 1 80 ? 1.742 0.142 -22.195 1.00 90.62 80 ARG A C 1
ATOM 642 O O . ARG A 1 80 ? 1.134 -0.199 -23.204 1.00 90.62 80 ARG A O 1
ATOM 649 N N . GLY A 1 81 ? 1.309 1.101 -21.372 1.00 90.50 81 GLY A N 1
ATOM 650 C CA . GLY A 1 81 ? 0.091 1.887 -21.614 1.00 90.50 81 GLY A CA 1
ATOM 651 C C . GLY A 1 81 ? -1.206 1.066 -21.684 1.00 90.50 81 GLY A C 1
ATOM 652 O O . GLY A 1 81 ? -2.203 1.534 -22.225 1.00 90.50 81 GLY A O 1
ATOM 653 N N . ASP A 1 82 ? -1.206 -0.167 -21.172 1.00 94.50 82 ASP A N 1
ATOM 654 C CA . ASP A 1 82 ? -2.345 -1.084 -21.236 1.00 94.50 82 ASP A CA 1
ATOM 655 C C . ASP A 1 82 ? -3.244 -0.985 -19.989 1.00 94.50 82 ASP A C 1
ATOM 657 O O . ASP A 1 82 ? -3.056 -0.142 -19.107 1.00 94.50 82 ASP A O 1
ATOM 661 N N . SER A 1 83 ? -4.238 -1.868 -19.880 1.00 94.50 83 SER A N 1
ATOM 662 C CA . SER A 1 83 ? -5.160 -1.892 -18.740 1.00 94.50 83 SER A CA 1
ATOM 663 C C . SER A 1 83 ? -4.462 -2.081 -17.389 1.00 94.50 83 SER A C 1
ATOM 665 O O . SER A 1 83 ? -4.994 -1.634 -16.372 1.00 94.50 83 SER A O 1
ATOM 667 N N . ALA A 1 84 ? -3.280 -2.711 -17.347 1.00 91.56 84 ALA A N 1
ATOM 668 C CA . ALA A 1 84 ? -2.512 -2.851 -16.113 1.00 91.56 84 ALA A CA 1
ATOM 669 C C . ALA A 1 84 ? -1.921 -1.501 -15.681 1.00 91.56 84 ALA A C 1
ATOM 671 O O . ALA A 1 84 ? -1.987 -1.160 -14.501 1.00 91.56 84 ALA A O 1
ATOM 672 N N . SER A 1 85 ? -1.433 -0.694 -16.632 1.00 92.44 85 SER A N 1
ATOM 673 C CA . SER A 1 85 ? -0.976 0.676 -16.357 1.00 92.44 85 SER A CA 1
ATOM 674 C C . SER A 1 85 ? -2.102 1.565 -15.817 1.00 92.44 85 SER A C 1
ATOM 676 O O . SER A 1 85 ? -1.916 2.266 -14.823 1.00 92.44 85 SER A O 1
ATOM 678 N N . VAL A 1 86 ? -3.306 1.462 -16.394 1.00 92.62 86 VAL A N 1
ATOM 679 C CA . VAL A 1 86 ? -4.491 2.205 -15.934 1.00 92.62 86 VAL A CA 1
ATOM 680 C C . VAL A 1 86 ? -4.907 1.757 -14.532 1.00 92.62 86 VAL A C 1
ATOM 682 O O . VAL A 1 86 ? -5.232 2.591 -13.688 1.00 92.62 86 VAL A O 1
ATOM 685 N N . SER A 1 87 ? -4.867 0.449 -14.268 1.00 93.75 87 SER A N 1
ATOM 686 C CA . SER A 1 87 ? -5.203 -0.111 -12.955 1.00 93.75 87 SER A CA 1
ATOM 687 C C . SER A 1 87 ? -4.223 0.364 -11.881 1.00 93.75 87 SER A C 1
ATOM 689 O O . SER A 1 87 ? -4.661 0.857 -10.846 1.00 93.75 87 SER A O 1
ATOM 691 N N . LEU A 1 88 ? -2.916 0.334 -12.167 1.00 91.44 88 LEU A N 1
ATOM 692 C CA . LEU A 1 88 ? -1.880 0.862 -11.275 1.00 91.44 88 LEU A CA 1
ATOM 693 C C . LEU A 1 88 ? -2.109 2.348 -10.955 1.00 91.44 88 LEU A C 1
ATOM 695 O O . LEU A 1 88 ? -2.059 2.747 -9.795 1.00 91.44 88 LEU A O 1
ATOM 699 N N . LEU A 1 89 ? -2.393 3.176 -11.966 1.00 90.12 89 LEU A N 1
ATOM 700 C CA . LEU A 1 89 ? -2.667 4.604 -11.762 1.00 90.12 89 LEU A CA 1
ATOM 701 C C . LEU A 1 89 ? -3.925 4.842 -10.917 1.00 90.12 89 LEU A C 1
ATOM 703 O O . LEU A 1 89 ? -3.945 5.753 -10.087 1.00 90.12 89 LEU A O 1
ATOM 707 N N . LYS A 1 90 ? -4.966 4.022 -11.101 1.00 90.69 90 LYS A N 1
ATOM 708 C CA . LYS A 1 90 ? -6.186 4.087 -10.292 1.00 90.69 90 LYS A CA 1
ATOM 709 C C . LYS A 1 90 ? -5.906 3.739 -8.830 1.00 90.69 90 LYS A C 1
ATOM 711 O O . LYS A 1 90 ? -6.309 4.499 -7.954 1.00 90.69 90 LYS A O 1
ATOM 716 N N . GLU A 1 91 ? -5.180 2.654 -8.573 1.00 90.00 91 GLU A N 1
ATOM 717 C CA . GLU A 1 91 ? -4.792 2.254 -7.216 1.00 90.00 91 GLU A CA 1
ATOM 718 C C . GLU A 1 91 ? -3.935 3.326 -6.532 1.00 90.00 91 GLU A C 1
ATOM 720 O O . GLU A 1 91 ? -4.192 3.676 -5.383 1.00 90.00 91 GLU A O 1
ATOM 725 N N . LEU A 1 92 ? -2.964 3.912 -7.244 1.00 86.75 92 LEU A N 1
ATOM 726 C CA . LEU A 1 92 ? -2.151 5.014 -6.720 1.00 86.75 92 LEU A CA 1
ATOM 727 C C . LEU A 1 92 ? -3.002 6.235 -6.372 1.00 86.75 92 LEU A C 1
ATOM 729 O O . LEU A 1 92 ? -2.804 6.839 -5.318 1.00 86.75 92 LEU A O 1
ATOM 733 N N . ARG A 1 93 ? -3.962 6.599 -7.230 1.00 86.31 93 ARG A N 1
ATOM 734 C CA . ARG A 1 93 ? -4.895 7.695 -6.951 1.00 86.31 93 ARG A CA 1
ATOM 735 C C . ARG A 1 93 ? -5.706 7.413 -5.689 1.00 86.31 93 ARG A C 1
ATOM 737 O O . ARG A 1 93 ? -5.760 8.272 -4.820 1.00 86.31 93 ARG A O 1
ATOM 744 N N . GLU A 1 94 ? -6.317 6.238 -5.581 1.00 87.00 94 GLU A N 1
ATOM 745 C CA . GLU A 1 94 ? -7.141 5.865 -4.422 1.00 87.00 94 GLU A CA 1
ATOM 746 C C . GLU A 1 94 ? -6.308 5.820 -3.133 1.00 87.00 94 GLU A C 1
ATOM 748 O O . GLU A 1 94 ? -6.733 6.326 -2.096 1.00 87.00 94 GLU A O 1
ATOM 753 N N . ALA A 1 95 ? -5.082 5.295 -3.201 1.00 82.25 95 ALA A N 1
ATOM 754 C CA . ALA A 1 95 ? -4.163 5.242 -2.066 1.00 82.25 95 ALA A CA 1
ATOM 755 C C . ALA A 1 95 ? -3.664 6.627 -1.616 1.00 82.25 95 ALA A C 1
ATOM 757 O O . ALA A 1 95 ? -3.274 6.796 -0.459 1.00 82.25 95 ALA A O 1
ATOM 758 N N . THR A 1 96 ? -3.649 7.613 -2.517 1.00 79.31 96 THR A N 1
ATOM 759 C CA . THR A 1 96 ? -3.156 8.974 -2.249 1.00 79.31 96 THR A CA 1
ATOM 760 C C . THR A 1 96 ? -4.274 9.998 -2.061 1.00 79.31 96 THR A C 1
ATOM 762 O O . THR A 1 96 ? -4.004 11.147 -1.701 1.00 79.31 96 THR A O 1
ATOM 765 N N . GLU A 1 97 ? -5.532 9.597 -2.238 1.00 79.56 97 GLU A N 1
ATOM 766 C CA . GLU A 1 97 ? -6.689 10.466 -2.070 1.00 79.56 97 GLU A CA 1
ATOM 767 C C . GLU A 1 97 ? -6.747 11.016 -0.632 1.00 79.56 97 GLU A C 1
ATOM 769 O O . GLU A 1 97 ? -6.677 10.285 0.355 1.00 79.56 97 GLU A O 1
ATOM 774 N N . GLY A 1 98 ? -6.805 12.345 -0.503 1.00 62.75 98 GLY A N 1
ATOM 775 C CA . GLY A 1 98 ? -6.786 13.045 0.789 1.00 62.75 98 GLY A CA 1
ATOM 776 C C . GLY A 1 98 ? -5.392 13.316 1.371 1.00 62.75 98 GLY A C 1
ATOM 777 O O . GLY A 1 98 ? -5.281 14.041 2.362 1.00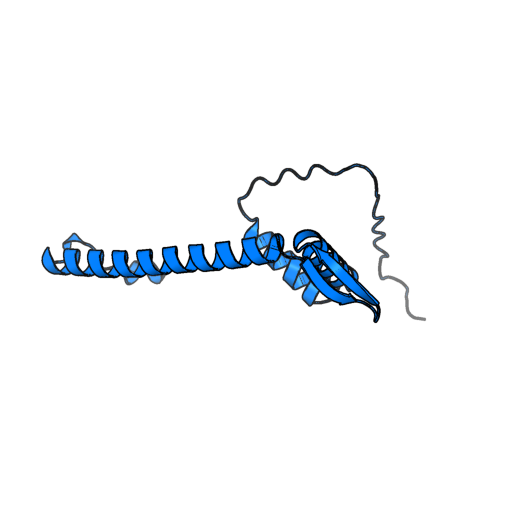 62.75 98 GLY A O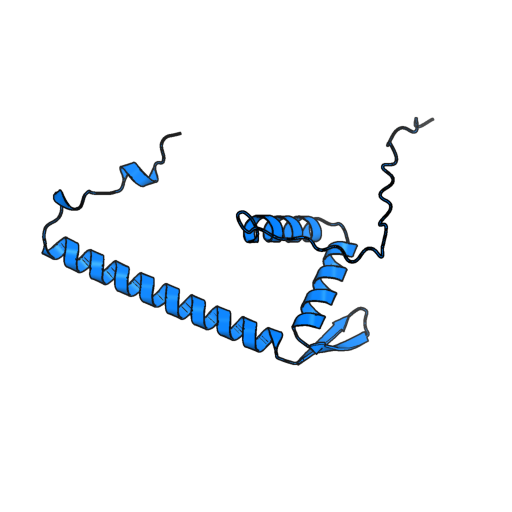 1
ATOM 778 N N . SER A 1 99 ? -4.322 12.815 0.748 1.00 62.47 99 SER A N 1
ATOM 779 C CA . SER A 1 99 ? -2.945 13.177 1.098 1.00 62.47 99 SER A CA 1
ATOM 780 C C . SER A 1 99 ? -2.497 14.417 0.316 1.00 62.47 99 SER A C 1
ATOM 782 O O . SER A 1 99 ? -2.635 14.487 -0.904 1.00 62.47 99 SER A O 1
ATOM 784 N N . LYS A 1 100 ? -1.935 15.422 1.005 1.00 53.41 100 LYS A N 1
ATOM 785 C CA . LYS A 1 100 ? -1.309 16.589 0.357 1.00 53.41 100 LYS A CA 1
ATOM 786 C C . LYS A 1 100 ? 0.033 16.169 -0.245 1.00 53.41 100 LYS A C 1
ATOM 788 O O . LYS A 1 100 ? 1.069 16.315 0.398 1.00 53.41 100 LYS A O 1
ATOM 793 N N . LEU A 1 101 ? 0.015 15.629 -1.459 1.00 56.84 101 LEU A N 1
ATOM 794 C CA . LEU A 1 101 ? 1.236 15.382 -2.222 1.00 56.84 101 LEU A CA 1
ATOM 795 C C . LEU A 1 101 ? 1.739 16.704 -2.808 1.00 56.84 101 LEU A C 1
ATOM 797 O O . LEU A 1 101 ? 1.051 17.336 -3.608 1.00 56.84 101 LEU A O 1
ATOM 801 N N . GLN A 1 102 ? 2.938 17.127 -2.406 1.00 54.06 102 GLN A N 1
ATOM 802 C CA . GLN A 1 102 ? 3.666 18.171 -3.123 1.00 54.06 102 GLN A CA 1
ATOM 803 C C . GLN A 1 102 ? 4.436 17.499 -4.255 1.00 54.06 102 GLN A C 1
ATOM 805 O O . GLN A 1 102 ? 5.426 16.813 -4.016 1.00 54.06 102 GLN A O 1
ATOM 810 N N . LEU A 1 103 ? 3.951 17.659 -5.483 1.00 57.16 103 LEU A N 1
ATOM 811 C CA . LEU A 1 103 ? 4.679 17.236 -6.672 1.00 57.16 103 LEU A CA 1
ATOM 812 C C . LEU A 1 103 ? 5.782 18.266 -6.936 1.00 57.16 103 LEU A C 1
ATOM 814 O O . LEU A 1 103 ? 5.578 19.235 -7.660 1.00 57.16 103 LEU A O 1
ATOM 818 N N . THR A 1 104 ? 6.940 18.095 -6.303 1.00 49.75 104 THR A N 1
ATOM 819 C CA . THR A 1 104 ? 8.151 18.829 -6.682 1.00 49.75 104 THR A CA 1
ATOM 820 C C . THR A 1 104 ? 8.702 18.173 -7.942 1.00 49.75 104 THR A C 1
ATOM 822 O O . THR A 1 104 ? 9.361 17.136 -7.867 1.00 49.75 104 THR A O 1
ATOM 825 N N . GLY A 1 105 ? 8.347 18.714 -9.106 1.00 48.72 105 GLY A N 1
ATOM 826 C CA . GLY A 1 105 ? 8.949 18.303 -10.368 1.00 48.72 105 GLY A CA 1
ATOM 827 C C . GLY A 1 105 ? 10.401 18.763 -10.411 1.00 48.72 105 GLY A C 1
ATOM 828 O O . GLY A 1 105 ? 10.666 19.948 -10.233 1.00 48.72 105 GLY A O 1
ATOM 829 N N . ASP A 1 106 ? 11.327 17.837 -10.641 1.00 47.78 106 ASP A N 1
ATOM 830 C CA . ASP A 1 106 ? 12.641 18.200 -11.162 1.00 47.78 106 ASP A CA 1
ATOM 831 C C . ASP A 1 106 ? 12.415 18.590 -12.633 1.00 47.78 106 ASP A C 1
ATOM 833 O O . ASP A 1 106 ? 11.973 17.774 -13.452 1.00 47.78 106 ASP A O 1
ATOM 837 N N . GLU A 1 107 ? 12.566 19.877 -12.939 1.00 51.59 107 GLU A N 1
ATOM 838 C CA . GLU A 1 107 ? 12.354 20.449 -14.269 1.00 51.59 107 GLU A CA 1
ATOM 839 C C . GLU A 1 107 ? 13.407 19.901 -15.246 1.00 51.59 107 GLU A C 1
ATOM 841 O O . GLU A 1 107 ? 14.466 20.493 -15.430 1.00 51.59 107 GLU A O 1
ATOM 846 N N . GLY A 1 108 ? 13.154 18.745 -15.869 1.00 43.91 108 GLY A N 1
ATOM 847 C CA . GLY A 1 108 ? 14.164 18.138 -16.750 1.00 43.91 108 GLY A CA 1
ATOM 848 C C . GLY A 1 108 ? 13.676 17.259 -17.897 1.00 43.91 108 GLY A C 1
ATOM 849 O O . GLY A 1 108 ? 14.494 16.810 -18.696 1.00 43.91 108 GLY A O 1
ATOM 850 N N . GLY A 1 109 ? 12.373 17.015 -18.039 1.00 46.00 109 GLY A N 1
ATOM 851 C CA . GLY A 1 109 ? 11.854 16.178 -19.121 1.00 46.00 109 GLY A CA 1
ATOM 852 C C . GLY A 1 109 ? 10.458 16.595 -19.543 1.00 46.00 109 GLY A C 1
ATOM 853 O O . GLY A 1 109 ? 9.472 16.105 -19.002 1.00 46.00 109 GLY A O 1
ATOM 854 N N . LEU A 1 110 ? 10.366 17.491 -20.527 1.00 41.81 110 LEU A N 1
ATOM 855 C CA . LEU A 1 110 ? 9.117 17.757 -21.239 1.00 41.81 110 LEU A CA 1
ATOM 856 C C . LEU A 1 110 ? 8.687 16.473 -21.961 1.00 41.81 110 LEU A C 1
ATOM 858 O O . LEU A 1 110 ? 9.165 16.181 -23.056 1.00 41.81 110 LEU A O 1
ATOM 862 N N . VAL A 1 111 ? 7.774 15.705 -21.365 1.00 52.03 111 VAL A N 1
ATOM 863 C CA . VAL A 1 111 ? 7.015 14.701 -22.115 1.00 52.03 111 VAL A CA 1
ATOM 864 C C . VAL A 1 111 ? 6.016 15.477 -22.968 1.00 52.03 111 VAL A C 1
ATOM 866 O O . VAL A 1 111 ? 4.997 15.958 -22.474 1.00 52.03 111 VAL A O 1
ATOM 869 N N . LYS A 1 112 ? 6.349 15.681 -24.246 1.00 38.72 112 LYS A N 1
ATOM 870 C CA . LYS A 1 112 ? 5.426 16.273 -25.217 1.00 38.72 112 LYS A CA 1
ATOM 871 C C . LYS A 1 112 ? 4.307 15.272 -25.488 1.00 38.72 112 LYS A C 1
ATOM 873 O O . LYS A 1 112 ? 4.535 14.252 -26.129 1.00 38.72 112 LYS A O 1
ATOM 878 N N . PHE A 1 113 ? 3.111 15.573 -25.001 1.00 42.78 113 PHE A N 1
ATOM 879 C CA . PHE A 1 113 ? 1.887 14.920 -25.446 1.00 42.78 113 PHE A CA 1
ATOM 880 C C . PHE A 1 113 ? 1.321 15.750 -26.599 1.00 42.78 113 PHE A C 1
ATOM 882 O O . PHE A 1 113 ? 0.748 16.813 -26.371 1.00 42.78 113 PHE A O 1
ATOM 889 N N . GLU A 1 114 ? 1.522 15.301 -27.836 1.00 40.19 114 GLU A N 1
ATOM 890 C CA . GLU A 1 114 ? 0.732 15.796 -28.964 1.00 40.19 114 GLU A CA 1
ATOM 891 C C . GLU A 1 114 ? -0.578 15.009 -28.998 1.00 40.19 114 GLU A C 1
ATOM 893 O O . GLU A 1 114 ? -0.586 13.791 -29.180 1.00 40.19 114 GLU A O 1
ATOM 898 N N . ILE A 1 115 ? -1.693 15.708 -28.786 1.00 45.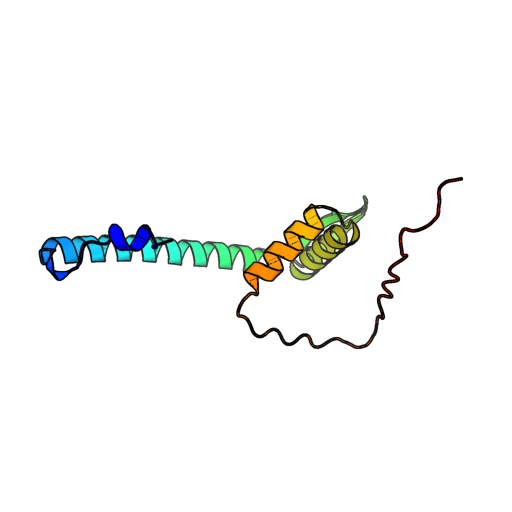78 115 ILE A N 1
ATOM 899 C CA . ILE A 1 115 ? -3.009 15.187 -29.145 1.00 45.78 115 ILE A CA 1
ATOM 900 C C . ILE A 1 115 ? -3.072 15.286 -30.665 1.00 45.78 115 ILE A C 1
ATOM 902 O O . ILE A 1 115 ? -3.245 16.370 -31.217 1.00 45.78 115 ILE A O 1
ATOM 906 N N . VAL A 1 116 ? -2.856 14.161 -31.342 1.00 47.62 116 VAL A N 1
ATOM 907 C CA . VAL A 1 116 ? -3.167 14.051 -32.764 1.00 47.62 116 VAL A CA 1
ATOM 908 C C . VAL A 1 116 ? -4.676 13.876 -32.835 1.00 47.62 116 VAL A C 1
ATOM 910 O O . VAL A 1 116 ? -5.186 12.811 -32.480 1.00 47.62 116 VAL A O 1
ATOM 913 N N . ASP A 1 117 ? -5.391 14.936 -33.216 1.00 44.91 117 ASP A N 1
ATOM 914 C CA . ASP A 1 117 ? -6.812 14.833 -33.532 1.00 44.91 117 ASP A CA 1
ATOM 915 C C . ASP A 1 117 ? -6.985 13.705 -34.553 1.00 44.91 117 ASP A C 1
ATOM 917 O O . ASP A 1 117 ? -6.389 13.708 -35.633 1.00 44.91 117 ASP A O 1
ATOM 921 N N . ALA A 1 118 ? -7.765 12.693 -34.178 1.00 59.72 118 ALA A N 1
ATOM 922 C CA . ALA A 1 118 ? -8.134 11.608 -35.064 1.00 59.72 118 ALA A CA 1
ATOM 923 C C . ALA A 1 118 ? -9.184 12.123 -36.052 1.00 59.72 118 ALA A C 1
ATOM 925 O O . ALA A 1 118 ? -10.358 11.788 -35.941 1.00 59.72 118 ALA A O 1
ATOM 926 N N . ASP A 1 119 ? -8.757 12.949 -37.002 1.00 57.88 119 ASP A N 1
ATOM 927 C CA . ASP A 1 119 ? -9.568 13.282 -38.163 1.00 57.88 119 ASP A CA 1
ATOM 928 C C . ASP A 1 119 ? -8.684 13.303 -39.410 1.00 57.88 119 ASP A C 1
ATOM 930 O O . ASP A 1 119 ? -8.153 14.318 -39.856 1.00 57.88 119 ASP A O 1
ATOM 934 N N . THR A 1 120 ? -8.469 12.112 -39.962 1.00 55.22 120 THR A N 1
ATOM 935 C CA . THR A 1 120 ? -8.116 11.972 -41.373 1.00 55.22 120 THR A CA 1
ATOM 936 C C . THR A 1 120 ? -9.271 11.224 -42.033 1.00 55.22 120 THR A C 1
ATOM 938 O O . THR A 1 120 ? -9.552 10.090 -41.623 1.00 55.22 120 THR A O 1
ATOM 941 N N . PRO A 1 121 ? -9.967 11.826 -43.015 1.00 55.06 121 PRO A N 1
ATOM 942 C CA . PRO A 1 121 ? -10.975 11.123 -43.791 1.00 55.06 121 PRO A CA 1
ATOM 943 C C . PRO A 1 121 ? -10.332 9.894 -44.434 1.00 55.06 121 PRO A C 1
ATOM 945 O O . PRO A 1 121 ? -9.246 9.979 -45.007 1.00 55.06 121 PRO A O 1
ATOM 948 N N . ARG A 1 122 ? -10.986 8.739 -44.307 1.00 53.69 122 ARG A N 1
ATOM 949 C CA . ARG A 1 122 ? -10.667 7.588 -45.150 1.00 53.69 122 ARG A CA 1
ATOM 950 C C . ARG A 1 122 ? -11.226 7.892 -46.538 1.00 53.69 122 ARG A C 1
ATOM 952 O O . ARG A 1 122 ? -12.448 7.947 -46.669 1.00 53.69 122 ARG A O 1
ATOM 959 N N . ASP A 1 123 ? -10.341 8.115 -47.505 1.00 55.75 123 ASP A N 1
ATOM 960 C CA . ASP A 1 123 ? -10.671 7.999 -48.931 1.00 55.75 123 ASP A CA 1
ATOM 961 C C . ASP A 1 123 ? -10.990 6.537 -49.295 1.00 55.75 123 ASP A C 1
ATOM 963 O O . ASP A 1 123 ? -10.350 5.620 -48.718 1.00 55.75 123 ASP A O 1
#

Secondary structure (DSSP, 8-state):
---HHHHT---GGGS-HHHHHHHHHHHHHHHHHHHHHHHHHHHHHHHHHHSEEEEEETTEEEEEEHHHHHHHHHHHHHHH-SHHHHHHHHHHHHHHTT--------S----------------

pLDDT: mean 80.15, std 17.78, range [38.72, 97.75]

Foldseek 3Di:
DPDPVVVPDDDPVPDDPVVVVVVVVVVVVVVVVVVVVVVVVVVVVVCQQADWDFDADPNDTDTDHNVVVVVVVLVVQCVVVDPSVVVVVVVVCVVCPPPPDDPPDPPDDPPDDDPPPPDDDDD